Protein AF-A0A7X1KWT2-F1 (afdb_monomer)

Structure (mmCIF, N/CA/C/O backbone):
data_AF-A0A7X1KWT2-F1
#
_entry.id   AF-A0A7X1KWT2-F1
#
loop_
_atom_site.group_PDB
_atom_site.id
_atom_site.type_symbol
_atom_site.label_atom_id
_atom_site.label_alt_id
_atom_site.label_comp_id
_atom_site.label_asym_id
_atom_site.label_entity_id
_atom_site.label_seq_id
_atom_site.pdbx_PDB_ins_code
_atom_site.Cartn_x
_atom_site.Cartn_y
_atom_site.Cartn_z
_atom_site.occupancy
_atom_site.B_iso_or_equiv
_atom_site.auth_seq_id
_atom_site.auth_comp_id
_atom_site.auth_asym_id
_atom_site.auth_atom_id
_atom_site.pdbx_PDB_model_num
ATOM 1 N N . MET A 1 1 ? 19.674 -16.613 -3.706 1.00 43.72 1 MET A N 1
ATOM 2 C CA . MET A 1 1 ? 20.139 -15.275 -4.146 1.00 43.72 1 MET A CA 1
ATOM 3 C C . MET A 1 1 ? 19.920 -14.280 -3.020 1.00 43.72 1 MET A C 1
ATOM 5 O O . MET A 1 1 ? 18.786 -14.152 -2.569 1.00 43.72 1 MET A O 1
ATOM 9 N N . HIS A 1 2 ? 20.972 -13.601 -2.552 1.00 44.62 2 HIS A N 1
ATOM 10 C CA . HIS A 1 2 ? 20.817 -12.448 -1.660 1.00 44.62 2 HIS A CA 1
ATOM 11 C C . HIS A 1 2 ? 19.999 -11.383 -2.397 1.00 44.62 2 HIS A C 1
ATOM 13 O O . HIS A 1 2 ? 20.486 -10.764 -3.341 1.00 44.62 2 HIS A O 1
ATOM 19 N N . LYS A 1 3 ? 18.733 -11.209 -2.012 1.00 63.72 3 LYS A N 1
ATOM 20 C CA . LYS A 1 3 ? 17.887 -10.147 -2.555 1.00 63.72 3 LYS A CA 1
ATOM 21 C C . LYS A 1 3 ? 18.421 -8.828 -2.008 1.00 63.72 3 LYS A C 1
ATOM 23 O O . LYS A 1 3 ? 18.174 -8.504 -0.850 1.00 63.72 3 LYS A O 1
ATOM 28 N N . LYS A 1 4 ? 19.206 -8.103 -2.807 1.00 74.88 4 LYS A N 1
ATOM 29 C CA . LYS A 1 4 ? 19.592 -6.73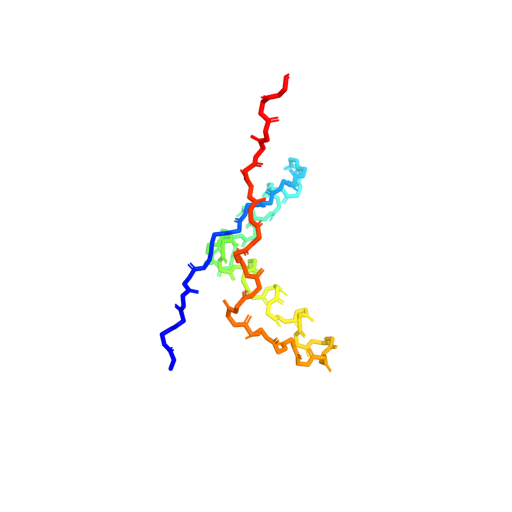1 -2.471 1.00 74.88 4 LYS A CA 1
ATOM 30 C C . LYS A 1 4 ? 18.310 -5.900 -2.379 1.00 74.88 4 LYS A C 1
ATOM 32 O O . LYS A 1 4 ? 17.542 -5.838 -3.336 1.00 74.88 4 LYS A O 1
ATOM 37 N N . THR A 1 5 ? 18.056 -5.310 -1.217 1.00 81.25 5 THR A N 1
ATOM 38 C CA . THR A 1 5 ? 16.940 -4.378 -1.027 1.00 81.25 5 THR A CA 1
ATOM 39 C C . THR A 1 5 ? 17.296 -3.051 -1.693 1.00 81.25 5 THR A C 1
ATOM 41 O O . THR A 1 5 ? 18.341 -2.483 -1.388 1.00 81.25 5 THR A O 1
ATOM 44 N N . ALA A 1 6 ? 16.436 -2.551 -2.580 1.00 86.62 6 ALA A N 1
ATOM 45 C CA . ALA A 1 6 ? 16.555 -1.220 -3.177 1.00 86.62 6 ALA A CA 1
ATOM 46 C C . ALA A 1 6 ? 15.603 -0.224 -2.486 1.00 86.62 6 ALA A C 1
ATOM 48 O O . ALA A 1 6 ? 14.553 -0.618 -1.966 1.00 86.62 6 ALA A O 1
ATOM 49 N N . ARG A 1 7 ? 15.962 1.067 -2.475 1.00 88.94 7 ARG A N 1
ATOM 50 C CA . ARG A 1 7 ? 15.110 2.151 -1.959 1.00 88.94 7 ARG A CA 1
ATOM 51 C C . ARG A 1 7 ? 14.232 2.697 -3.084 1.00 88.94 7 ARG A C 1
ATOM 53 O O . ARG A 1 7 ? 14.737 3.012 -4.152 1.00 88.94 7 ARG A O 1
ATOM 60 N N . LEU A 1 8 ? 12.938 2.848 -2.813 1.00 88.00 8 LEU A N 1
ATOM 61 C CA . LEU A 1 8 ? 11.964 3.458 -3.718 1.00 88.00 8 LEU A CA 1
ATOM 62 C C . LEU A 1 8 ? 11.429 4.742 -3.073 1.00 88.00 8 LEU A C 1
ATOM 64 O O . LEU A 1 8 ? 10.876 4.688 -1.975 1.00 88.00 8 LEU A O 1
ATOM 68 N N . THR A 1 9 ? 11.605 5.879 -3.746 1.00 92.44 9 THR A N 1
ATOM 69 C CA . THR A 1 9 ? 11.033 7.175 -3.354 1.00 92.44 9 THR A CA 1
ATOM 70 C C . THR A 1 9 ? 9.995 7.560 -4.398 1.00 92.44 9 THR A C 1
ATOM 72 O O . THR A 1 9 ? 10.306 7.574 -5.584 1.00 92.44 9 THR A O 1
ATOM 75 N N . ILE A 1 10 ? 8.768 7.854 -3.971 1.00 91.00 10 ILE A N 1
ATOM 76 C CA . ILE A 1 10 ? 7.660 8.211 -4.863 1.00 91.00 10 ILE A CA 1
ATOM 77 C C . ILE A 1 10 ? 7.074 9.529 -4.373 1.00 91.00 10 ILE A C 1
ATOM 79 O O . ILE A 1 10 ? 6.809 9.685 -3.180 1.00 91.00 10 ILE A O 1
ATOM 83 N N . LEU A 1 11 ? 6.868 10.464 -5.296 1.00 94.50 11 LEU A N 1
ATOM 84 C CA . LEU A 1 11 ? 6.082 11.664 -5.046 1.00 94.50 11 LEU A CA 1
ATOM 85 C C . LEU A 1 11 ? 4.625 11.369 -5.399 1.00 94.50 11 LEU A C 1
ATOM 87 O O . LEU A 1 11 ? 4.333 10.909 -6.499 1.00 94.50 11 LEU A O 1
ATOM 91 N N . ILE A 1 12 ? 3.727 11.626 -4.454 1.00 93.25 12 ILE A N 1
ATOM 92 C CA . ILE A 1 12 ? 2.279 11.512 -4.629 1.00 93.25 12 ILE A CA 1
ATOM 93 C C . ILE A 1 12 ? 1.617 12.781 -4.110 1.00 93.25 12 ILE A C 1
ATOM 95 O O . ILE A 1 12 ? 2.167 13.491 -3.264 1.00 93.25 12 ILE A O 1
ATOM 99 N N . ASP A 1 13 ? 0.429 13.062 -4.617 1.00 96.25 13 ASP A N 1
ATOM 100 C CA . ASP A 1 13 ? -0.402 14.156 -4.151 1.00 96.25 13 ASP A CA 1
ATOM 101 C C . ASP A 1 13 ? -0.913 13.910 -2.719 1.00 96.25 13 ASP A C 1
ATOM 103 O O . ASP A 1 13 ? -1.054 12.778 -2.242 1.00 96.25 13 ASP A O 1
ATOM 107 N N . LEU A 1 14 ? -1.195 15.006 -2.010 1.00 94.88 14 LEU A N 1
ATOM 108 C CA . LEU A 1 14 ? -1.631 14.975 -0.614 1.00 94.88 14 LEU A CA 1
ATOM 109 C C . LEU A 1 14 ? -2.885 14.111 -0.361 1.00 94.88 14 LEU A C 1
ATOM 111 O O . LEU A 1 14 ? -2.874 13.367 0.623 1.00 94.88 14 LEU A O 1
ATOM 115 N N . PRO A 1 15 ? -3.964 14.173 -1.172 1.00 96.19 15 PRO A N 1
ATOM 116 C CA . PRO A 1 15 ? -5.141 13.357 -0.896 1.00 96.19 15 PRO A CA 1
ATOM 117 C C . PRO A 1 15 ? -4.882 11.864 -1.123 1.00 96.19 15 PRO A C 1
ATOM 119 O O . PRO A 1 15 ? -5.389 11.051 -0.349 1.00 96.19 15 PRO A O 1
ATOM 122 N N . THR A 1 16 ? -4.050 11.486 -2.099 1.00 93.06 16 THR A N 1
ATOM 123 C CA . THR A 1 16 ? -3.621 10.087 -2.268 1.00 93.06 16 THR A CA 1
ATOM 124 C C . THR A 1 16 ? -2.816 9.595 -1.071 1.00 93.06 16 THR A C 1
ATOM 126 O O . THR A 1 16 ? -3.070 8.495 -0.581 1.00 93.06 16 THR A O 1
ATOM 129 N N . LYS A 1 17 ? -1.895 10.420 -0.551 1.00 93.50 17 LYS A N 1
ATOM 130 C CA . LYS A 1 17 ? -1.127 10.080 0.654 1.00 93.50 17 LYS A CA 1
ATOM 131 C C . LYS A 1 17 ? -2.043 9.779 1.843 1.00 93.50 17 LYS A C 1
ATOM 133 O O . LYS A 1 17 ? -1.890 8.727 2.453 1.00 93.50 17 LYS A O 1
ATOM 138 N N . LYS A 1 18 ? -3.016 10.655 2.120 1.00 94.88 18 LYS A N 1
ATOM 139 C CA . LYS A 1 18 ? -3.964 10.471 3.232 1.00 94.88 18 LYS A CA 1
ATOM 140 C C . LYS A 1 18 ? -4.759 9.175 3.103 1.00 94.88 18 LYS A C 1
ATOM 142 O O . LYS A 1 18 ? -4.754 8.370 4.018 1.00 94.88 18 LYS A O 1
ATOM 147 N N . LYS A 1 19 ? -5.342 8.914 1.928 1.00 94.19 19 LYS A N 1
ATOM 148 C CA . LYS A 1 19 ? -6.087 7.666 1.688 1.00 94.19 19 LYS A CA 1
ATOM 149 C C . LYS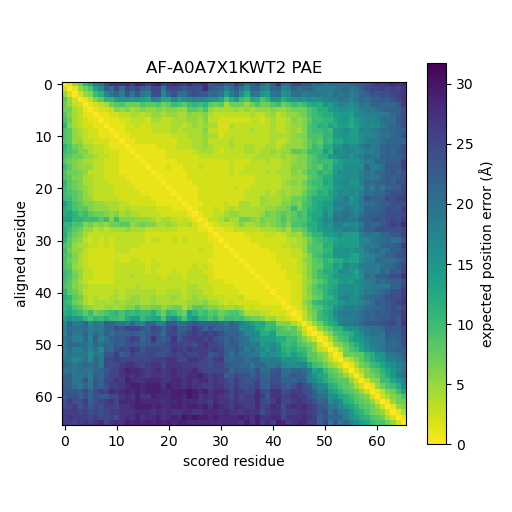 A 1 19 ? -5.234 6.414 1.904 1.00 94.19 19 LYS A C 1
ATOM 151 O O . LYS A 1 19 ? -5.751 5.388 2.333 1.00 94.19 19 LYS A O 1
ATOM 156 N N . LEU A 1 20 ? -3.947 6.476 1.564 1.00 92.50 20 LEU A N 1
ATOM 157 C CA . LEU A 1 20 ? -3.025 5.359 1.746 1.00 92.50 20 LEU A CA 1
ATOM 158 C C . LEU A 1 20 ? -2.681 5.135 3.226 1.00 92.50 20 LEU A C 1
ATOM 160 O O . LEU A 1 20 ? -2.537 3.987 3.642 1.00 92.50 20 LEU A O 1
ATOM 164 N N . GLU A 1 21 ? -2.570 6.213 4.001 1.00 92.38 21 GLU A N 1
ATOM 165 C CA . GLU A 1 21 ? -2.412 6.177 5.460 1.00 92.38 21 GLU A CA 1
ATOM 166 C C . GLU A 1 21 ? -3.686 5.631 6.135 1.00 92.38 21 GLU A C 1
ATOM 168 O O . GLU A 1 21 ? -3.596 4.672 6.895 1.00 92.38 21 GLU A O 1
ATOM 173 N N . ASP A 1 22 ? -4.875 6.102 5.751 1.00 94.06 22 ASP A N 1
ATOM 174 C CA . ASP A 1 22 ? -6.158 5.600 6.278 1.00 94.06 22 ASP A CA 1
ATOM 175 C C . ASP A 1 22 ? -6.363 4.101 5.970 1.00 94.06 22 ASP A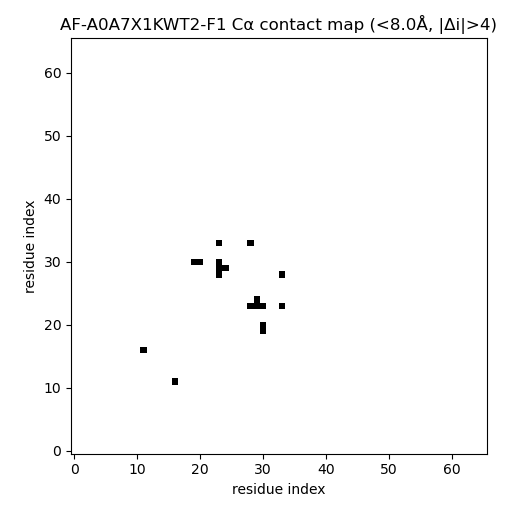 C 1
ATOM 177 O O . ASP A 1 22 ? -6.823 3.308 6.801 1.00 94.06 22 ASP A O 1
ATOM 181 N N . LEU A 1 23 ? -5.992 3.676 4.754 1.00 91.19 23 LEU A N 1
ATOM 182 C CA . LEU A 1 23 ? -6.024 2.266 4.372 1.00 91.19 23 LEU A CA 1
ATOM 183 C C . LEU A 1 23 ? -5.053 1.453 5.233 1.00 91.19 23 LEU A C 1
ATOM 185 O O . LEU A 1 23 ? -5.411 0.373 5.693 1.00 91.19 23 LEU A O 1
ATOM 189 N N . SER A 1 24 ? -3.847 1.978 5.465 1.00 91.06 24 SER A N 1
ATOM 190 C CA . SER A 1 24 ? -2.823 1.359 6.312 1.00 91.06 24 SER A CA 1
ATOM 191 C C . SER A 1 24 ? -3.352 1.050 7.715 1.00 91.06 24 SER A C 1
ATOM 193 O O . SER A 1 24 ? -3.135 -0.058 8.206 1.00 91.06 24 SER A O 1
ATOM 195 N N . GLU A 1 25 ? -4.112 1.975 8.305 1.00 90.44 25 GLU A N 1
ATOM 196 C CA . GLU A 1 25 ? -4.769 1.792 9.606 1.00 90.44 25 GLU A CA 1
ATOM 197 C C . GLU A 1 25 ? -5.885 0.738 9.566 1.00 90.44 25 GLU A C 1
ATOM 199 O O . GLU A 1 25 ? -6.034 -0.051 10.495 1.00 90.44 25 GLU A O 1
ATOM 204 N N . THR A 1 26 ? -6.645 0.680 8.470 1.00 91.31 26 THR A N 1
ATOM 205 C CA . THR A 1 26 ? -7.794 -0.232 8.339 1.00 91.31 26 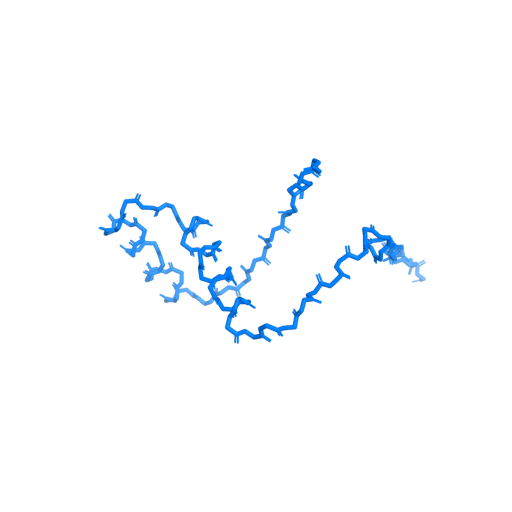THR A CA 1
ATOM 206 C C . THR A 1 26 ? -7.381 -1.700 8.188 1.00 91.31 26 THR A C 1
ATOM 208 O O . THR A 1 26 ? -8.053 -2.589 8.710 1.00 91.31 26 THR A O 1
ATOM 211 N N . VAL A 1 27 ? -6.304 -1.978 7.443 1.00 86.31 27 VAL A N 1
ATOM 212 C CA . VAL A 1 27 ? -5.871 -3.355 7.117 1.00 86.31 27 VAL A CA 1
ATOM 213 C C . VAL A 1 27 ? -4.692 -3.865 7.951 1.00 86.31 27 VAL A C 1
ATOM 215 O O . VAL A 1 27 ? -4.179 -4.941 7.647 1.00 86.31 27 VAL A O 1
ATOM 218 N N . ASP A 1 28 ? -4.264 -3.123 8.978 1.00 89.25 28 ASP A N 1
ATOM 219 C CA . ASP A 1 28 ? -3.127 -3.470 9.851 1.00 89.25 28 ASP A CA 1
ATOM 220 C C . ASP A 1 28 ? -1.836 -3.781 9.062 1.00 89.25 28 ASP A C 1
ATOM 222 O O . ASP A 1 28 ? -1.101 -4.742 9.295 1.00 89.25 28 ASP A O 1
ATOM 226 N N . LEU A 1 29 ? -1.574 -2.974 8.033 1.00 91.06 29 LEU A N 1
ATOM 227 C CA . LEU A 1 29 ? -0.391 -3.087 7.183 1.00 91.06 29 LEU A CA 1
ATOM 228 C C . LEU A 1 29 ? 0.215 -1.714 7.009 1.00 91.06 29 LEU A C 1
ATOM 230 O O . LEU A 1 29 ? -0.498 -0.772 6.704 1.00 91.06 29 LEU A O 1
ATOM 234 N N . THR A 1 30 ? 1.537 -1.600 7.075 1.00 93.44 30 THR A N 1
ATOM 235 C CA . THR A 1 30 ? 2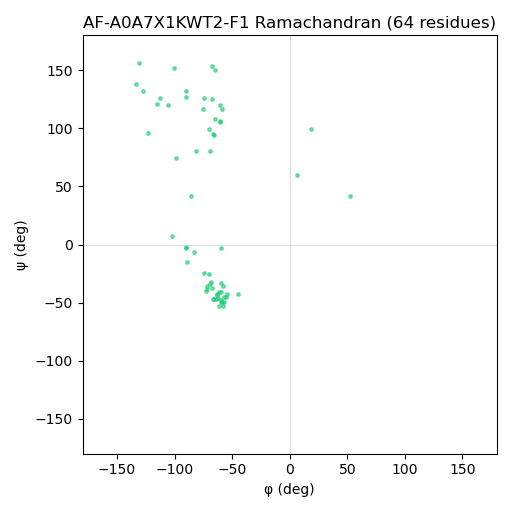.224 -0.341 6.762 1.00 93.44 30 THR A CA 1
ATOM 236 C C . THR A 1 30 ? 2.045 0.039 5.290 1.00 93.44 30 THR A C 1
ATOM 238 O O . THR A 1 30 ? 2.025 -0.819 4.400 1.00 93.44 30 THR A O 1
ATOM 241 N N . VAL A 1 31 ? 2.056 1.342 5.008 1.00 92.06 31 VAL A N 1
ATOM 242 C CA . VAL A 1 31 ? 2.069 1.912 3.647 1.00 92.06 31 VAL A 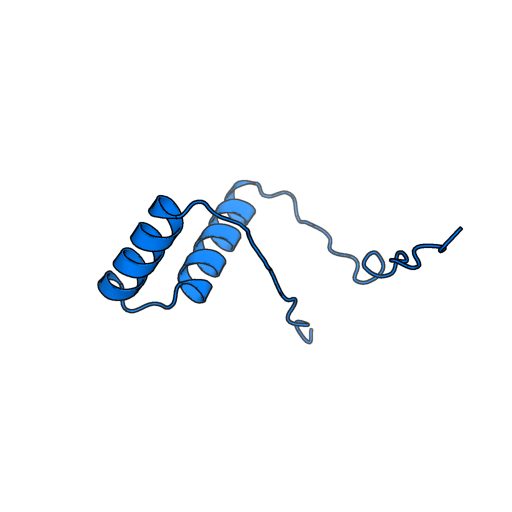CA 1
ATOM 243 C C . VAL A 1 31 ? 3.072 1.206 2.720 1.00 92.06 31 VAL A C 1
ATOM 245 O O . VAL A 1 31 ? 2.756 0.859 1.582 1.00 92.06 31 VAL A O 1
ATOM 248 N N . SER A 1 32 ? 4.277 0.908 3.217 1.00 90.94 32 SER A N 1
ATOM 249 C CA . SER A 1 32 ? 5.309 0.221 2.430 1.00 90.94 32 SER A CA 1
ATOM 250 C C . SER A 1 32 ? 4.964 -1.236 2.100 1.00 90.94 32 SER A C 1
ATOM 252 O O . SER A 1 32 ? 5.390 -1.751 1.066 1.00 90.94 32 SER A O 1
ATOM 254 N N . GLN A 1 33 ? 4.234 -1.937 2.970 1.00 91.38 33 GLN A N 1
ATOM 255 C CA . GLN A 1 33 ? 3.762 -3.298 2.698 1.00 91.38 33 GLN A CA 1
ATOM 256 C C . GLN A 1 33 ? 2.630 -3.293 1.669 1.00 91.38 33 GLN A C 1
ATOM 258 O O . GLN A 1 33 ? 2.634 -4.138 0.773 1.00 91.38 33 GLN A O 1
ATOM 263 N N . ILE A 1 34 ? 1.714 -2.325 1.759 1.00 91.94 34 ILE A N 1
ATOM 264 C CA . ILE A 1 34 ? 0.631 -2.136 0.785 1.00 91.94 34 ILE A CA 1
ATOM 265 C C . ILE A 1 34 ? 1.218 -1.850 -0.599 1.00 91.94 34 ILE A C 1
ATOM 267 O O . ILE A 1 34 ? 0.935 -2.583 -1.545 1.00 91.94 34 ILE A O 1
ATOM 271 N N . LEU A 1 35 ? 2.113 -0.862 -0.708 1.00 91.81 35 LEU A N 1
ATOM 272 C CA . LEU A 1 35 ? 2.787 -0.517 -1.965 1.00 91.81 35 LEU A CA 1
ATOM 273 C C . LEU A 1 35 ? 3.536 -1.708 -2.562 1.00 91.81 35 LEU A C 1
ATOM 275 O O . LEU A 1 35 ? 3.402 -1.985 -3.749 1.00 91.81 35 LEU A O 1
ATOM 279 N N . ARG A 1 36 ? 4.284 -2.463 -1.746 1.00 89.62 36 ARG A N 1
ATOM 280 C CA . ARG A 1 36 ? 4.981 -3.667 -2.222 1.00 89.62 36 ARG A CA 1
ATOM 281 C C . ARG A 1 36 ? 4.024 -4.714 -2.788 1.00 89.62 36 ARG A C 1
ATOM 283 O O . ARG A 1 36 ? 4.351 -5.319 -3.805 1.00 89.62 36 ARG A O 1
ATOM 290 N N . LYS A 1 37 ? 2.868 -4.935 -2.151 1.00 88.94 37 LYS A N 1
ATOM 291 C CA . LYS A 1 37 ? 1.837 -5.854 -2.658 1.00 88.94 37 LYS A CA 1
ATOM 292 C C . LYS A 1 37 ? 1.237 -5.347 -3.969 1.00 88.94 37 LYS A C 1
ATOM 294 O O . LYS A 1 37 ? 1.172 -6.120 -4.914 1.00 88.94 37 LYS A O 1
ATOM 299 N N . LEU A 1 38 ? 0.875 -4.064 -4.044 1.00 89.25 38 LEU A N 1
ATOM 300 C CA . LEU A 1 38 ? 0.329 -3.449 -5.259 1.00 89.25 38 LEU A CA 1
ATOM 301 C C . LEU A 1 38 ? 1.307 -3.546 -6.430 1.00 89.25 38 LEU A C 1
ATOM 303 O O . LEU A 1 38 ? 0.932 -4.032 -7.489 1.00 89.25 38 LEU A O 1
ATOM 307 N N . ILE A 1 39 ? 2.572 -3.170 -6.218 1.00 89.31 39 ILE A N 1
ATOM 308 C CA . ILE A 1 39 ? 3.624 -3.268 -7.237 1.00 89.31 39 ILE A CA 1
ATOM 309 C C . ILE A 1 39 ? 3.791 -4.720 -7.683 1.00 89.31 39 ILE A C 1
ATOM 311 O O . ILE A 1 39 ? 3.818 -4.991 -8.877 1.00 89.31 39 ILE A O 1
ATOM 315 N N . LYS A 1 40 ? 3.885 -5.669 -6.742 1.00 86.69 40 LYS A N 1
ATOM 316 C CA . LYS A 1 40 ? 4.070 -7.085 -7.077 1.00 86.69 40 LYS A CA 1
ATOM 317 C C . LYS A 1 40 ? 2.894 -7.639 -7.885 1.00 86.69 40 LYS A C 1
ATOM 319 O O . LYS A 1 40 ? 3.137 -8.320 -8.873 1.00 86.69 40 LYS A O 1
ATOM 324 N N . ASN A 1 41 ? 1.664 -7.354 -7.461 1.00 87.50 41 ASN A N 1
ATOM 325 C CA . ASN A 1 41 ? 0.455 -7.822 -8.136 1.00 87.50 41 ASN A CA 1
ATOM 326 C C . ASN A 1 41 ? 0.351 -7.221 -9.537 1.00 87.50 41 ASN A C 1
ATOM 328 O O . ASN A 1 41 ? 0.168 -7.956 -10.500 1.00 87.50 41 ASN A O 1
ATOM 332 N N . HIS A 1 42 ? 0.571 -5.910 -9.654 1.00 86.88 42 HIS A N 1
ATOM 333 C CA . HIS A 1 42 ? 0.576 -5.231 -10.941 1.00 86.88 42 HIS A CA 1
ATOM 334 C C . HIS A 1 42 ? 1.629 -5.849 -11.865 1.00 86.88 42 HIS A C 1
ATOM 336 O O . HIS A 1 42 ? 1.291 -6.333 -12.930 1.00 86.88 42 HIS A O 1
ATOM 342 N N . LEU A 1 43 ? 2.887 -5.970 -11.429 1.00 85.06 43 LEU A N 1
ATOM 343 C CA . LEU A 1 43 ? 3.941 -6.581 -12.247 1.00 85.06 43 LEU A CA 1
ATOM 344 C C . LEU A 1 43 ? 3.649 -8.040 -12.635 1.00 85.06 43 LEU A C 1
ATOM 346 O O . LEU A 1 43 ? 4.032 -8.447 -13.727 1.00 85.06 43 LEU A O 1
ATOM 350 N N . SER A 1 44 ? 2.974 -8.821 -11.782 1.00 81.31 44 SER A N 1
ATOM 351 C CA . SER A 1 44 ? 2.575 -10.192 -12.133 1.00 81.31 44 SER A CA 1
ATOM 352 C C . SER A 1 44 ? 1.468 -10.259 -13.185 1.00 81.31 44 SER A C 1
ATOM 354 O O . SER A 1 44 ? 1.394 -11.246 -13.906 1.00 81.31 44 SER A O 1
ATOM 356 N N . GLU A 1 45 ? 0.632 -9.226 -13.299 1.00 77.50 45 GLU A N 1
ATOM 357 C CA . GLU A 1 45 ? -0.399 -9.141 -14.342 1.00 77.50 45 GLU A CA 1
ATOM 358 C C . GLU A 1 45 ? 0.197 -8.817 -15.723 1.00 77.50 45 GLU A C 1
ATOM 360 O O . GLU A 1 45 ? -0.397 -9.174 -16.736 1.00 77.50 45 GLU A O 1
ATOM 365 N N . PHE A 1 46 ? 1.373 -8.179 -15.781 1.00 74.69 46 PHE A N 1
ATOM 366 C CA . PHE A 1 46 ? 2.025 -7.794 -17.043 1.00 74.6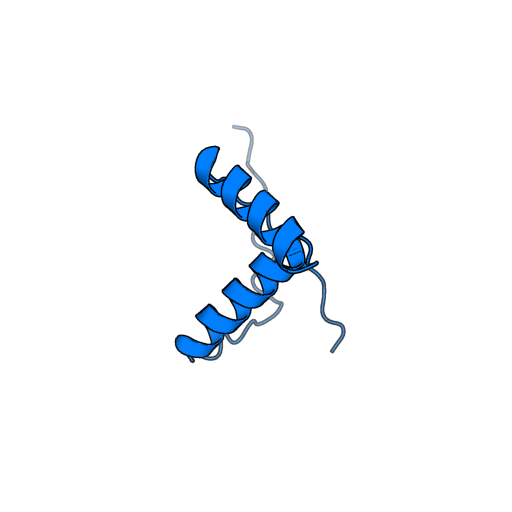9 46 PHE A CA 1
ATOM 367 C C . PHE A 1 46 ? 2.969 -8.850 -17.632 1.00 74.69 46 PHE A C 1
ATOM 369 O O . PHE A 1 46 ? 3.511 -8.590 -18.702 1.00 74.69 46 PHE A O 1
ATOM 376 N N . ASP A 1 47 ? 3.165 -9.987 -16.951 1.00 56.53 47 ASP A N 1
ATOM 377 C CA . ASP A 1 47 ? 4.008 -11.156 -17.284 1.00 56.53 47 ASP A CA 1
ATOM 378 C C . ASP A 1 47 ? 4.919 -11.029 -18.527 1.00 56.53 47 ASP A C 1
ATOM 380 O O . ASP A 1 47 ? 4.864 -11.786 -19.498 1.00 56.53 47 ASP A O 1
ATOM 384 N N . GLN A 1 48 ? 5.811 -10.042 -18.482 1.00 55.81 48 GLN A N 1
ATOM 385 C CA . GLN A 1 48 ? 7.099 -10.107 -19.140 1.00 55.81 48 GLN A CA 1
ATOM 386 C C . GLN A 1 48 ? 8.095 -10.324 -18.007 1.00 55.81 48 GLN A C 1
ATOM 388 O O . GLN A 1 48 ? 8.158 -9.491 -17.093 1.00 55.81 48 GLN A O 1
ATOM 393 N N . PRO A 1 49 ? 8.858 -11.428 -18.010 1.00 49.62 49 PRO A N 1
ATOM 394 C CA . PRO A 1 49 ? 9.899 -11.627 -17.025 1.00 49.62 49 PRO A CA 1
ATOM 395 C C . PRO A 1 49 ? 10.895 -10.486 -17.195 1.00 49.62 49 PRO A C 1
ATOM 397 O O . PRO A 1 49 ? 11.664 -10.454 -18.156 1.00 49.62 49 PRO A O 1
ATOM 400 N N . ILE A 1 50 ? 10.876 -9.526 -16.269 1.00 52.47 50 ILE A N 1
ATOM 401 C CA . ILE A 1 50 ? 11.941 -8.537 -16.193 1.00 52.47 50 ILE A CA 1
ATOM 402 C C . ILE A 1 50 ? 13.183 -9.326 -15.783 1.00 52.47 50 ILE A C 1
ATOM 404 O O . ILE A 1 50 ? 13.395 -9.635 -14.608 1.00 52.47 50 ILE A O 1
ATOM 408 N N . SER A 1 51 ? 13.973 -9.720 -16.781 1.00 42.75 51 SER A N 1
ATOM 409 C CA . SER A 1 51 ? 15.299 -10.285 -16.598 1.00 42.75 51 SER A CA 1
ATOM 410 C C . SER A 1 51 ? 16.192 -9.159 -16.097 1.00 42.75 51 SER A C 1
ATOM 412 O O . SER A 1 51 ? 16.893 -8.507 -16.863 1.00 42.75 51 SER A O 1
ATOM 414 N N . PHE A 1 52 ? 16.115 -8.878 -14.798 1.00 49.44 52 PHE A N 1
ATOM 415 C CA . PHE A 1 52 ? 17.050 -7.987 -14.135 1.00 49.44 52 PHE A CA 1
ATOM 416 C C . PHE A 1 52 ? 18.429 -8.652 -14.177 1.00 49.44 52 PHE A C 1
ATOM 418 O O . PHE A 1 52 ? 18.751 -9.457 -13.300 1.00 49.44 52 PHE A O 1
ATOM 425 N N . SER A 1 53 ? 19.246 -8.329 -15.187 1.00 42.47 53 SER A N 1
ATOM 426 C CA . SER A 1 53 ? 20.686 -8.507 -15.028 1.00 42.47 53 SER A CA 1
ATOM 427 C C . SER A 1 53 ? 21.148 -7.486 -13.981 1.00 42.47 53 SER A C 1
ATOM 429 O O . SER A 1 53 ? 20.872 -6.294 -14.141 1.00 42.47 53 SER A O 1
ATOM 431 N N . PRO A 1 54 ? 21.826 -7.896 -12.895 1.00 50.78 54 PRO A N 1
ATOM 432 C CA . PRO A 1 54 ? 22.347 -6.982 -11.875 1.00 50.78 54 PRO A CA 1
ATOM 433 C C . PRO A 1 54 ? 23.351 -5.932 -12.392 1.00 50.78 54 PRO A C 1
ATOM 435 O O . PRO A 1 54 ? 23.817 -5.113 -11.602 1.00 50.78 54 PRO A O 1
ATOM 438 N N . GLU A 1 55 ? 23.707 -5.971 -13.677 1.00 51.06 55 GLU A N 1
ATOM 439 C CA . GLU A 1 55 ? 24.801 -5.220 -14.297 1.00 51.06 55 GLU A CA 1
ATOM 440 C C . GLU A 1 55 ? 24.407 -3.824 -14.821 1.00 51.06 55 GLU A C 1
ATOM 442 O O . GLU A 1 55 ? 25.292 -3.005 -15.043 1.00 51.06 55 GLU A O 1
ATOM 447 N N . GLU A 1 56 ? 23.118 -3.489 -14.976 1.00 48.09 56 GLU A N 1
ATOM 448 C CA . GLU A 1 56 ? 22.716 -2.193 -15.5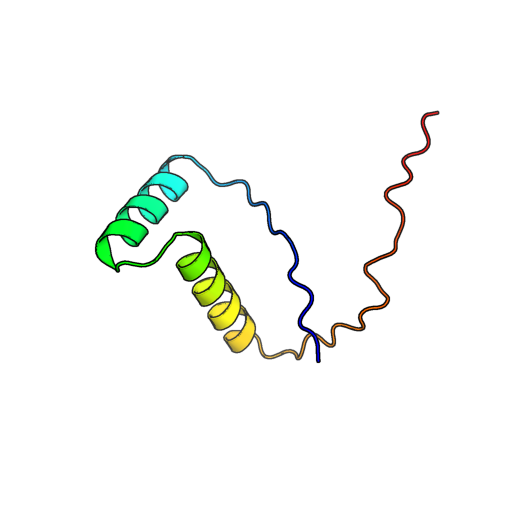71 1.00 48.09 56 GLU A CA 1
ATOM 449 C C . GLU A 1 56 ? 22.521 -1.026 -14.582 1.00 48.09 56 GLU A C 1
ATOM 451 O O . GLU A 1 56 ? 22.289 0.101 -15.012 1.00 48.09 56 GLU A O 1
ATOM 456 N N . ILE A 1 57 ? 22.655 -1.236 -13.266 1.00 51.06 57 ILE A N 1
ATOM 457 C CA . ILE A 1 57 ? 22.418 -0.168 -12.266 1.00 51.06 57 ILE A CA 1
ATOM 458 C C . ILE A 1 57 ? 23.655 0.739 -12.067 1.00 51.06 57 ILE A C 1
ATOM 460 O O . ILE A 1 57 ? 23.574 1.777 -11.418 1.00 51.06 57 ILE A O 1
ATOM 464 N N . THR A 1 58 ? 24.803 0.416 -12.667 1.00 44.31 58 THR A N 1
ATOM 465 C CA . THR A 1 58 ? 25.979 1.304 -12.705 1.00 44.31 58 THR A CA 1
ATOM 466 C C . THR A 1 58 ? 26.056 2.040 -14.041 1.00 44.31 58 THR A C 1
ATOM 468 O O . THR A 1 58 ? 26.882 1.711 -14.888 1.00 44.31 58 THR A O 1
ATOM 471 N N . ARG A 1 59 ? 25.195 3.035 -14.258 1.00 52.97 59 ARG A N 1
ATOM 472 C CA . ARG A 1 59 ? 25.485 4.111 -15.215 1.00 52.97 59 ARG A CA 1
ATOM 473 C C . ARG A 1 59 ? 25.405 5.436 -14.465 1.00 52.97 59 ARG A C 1
ATOM 475 O O . ARG A 1 59 ? 24.320 5.935 -14.206 1.00 52.97 59 ARG A O 1
ATOM 482 N N . ASP A 1 60 ? 26.587 5.881 -14.046 1.00 47.59 60 ASP A N 1
ATOM 483 C CA . ASP A 1 60 ? 27.016 7.257 -13.794 1.00 47.59 60 ASP A CA 1
ATOM 484 C C . ASP A 1 60 ? 25.932 8.335 -13.603 1.00 47.59 60 ASP A C 1
ATOM 486 O O . ASP A 1 60 ? 25.510 8.975 -14.560 1.00 47.59 60 ASP A O 1
ATOM 490 N N . ASP A 1 61 ? 25.641 8.671 -12.343 1.00 49.25 61 ASP A N 1
ATOM 491 C CA . ASP A 1 61 ? 25.262 10.039 -11.948 1.00 49.25 61 ASP A CA 1
ATOM 492 C C . ASP A 1 61 ? 26.528 10.881 -11.668 1.00 49.25 61 ASP A C 1
ATOM 494 O O . ASP A 1 61 ? 26.601 11.650 -10.706 1.00 49.25 61 ASP A O 1
ATOM 498 N N . THR A 1 62 ? 27.565 10.749 -12.503 1.00 55.00 62 THR A N 1
ATOM 499 C CA . THR A 1 62 ? 28.652 11.733 -12.521 1.00 55.00 62 THR A CA 1
ATOM 500 C C . THR A 1 62 ? 28.183 12.908 -13.368 1.00 55.00 62 THR A C 1
ATOM 502 O O . THR A 1 62 ? 28.494 13.007 -14.552 1.00 55.00 62 THR A O 1
ATOM 505 N N . PHE A 1 63 ? 27.385 13.791 -12.767 1.00 50.00 63 PHE A N 1
ATOM 506 C CA . PHE A 1 63 ? 27.120 15.115 -13.324 1.00 50.00 63 PHE A CA 1
ATOM 507 C C . PHE A 1 63 ? 28.461 15.856 -13.462 1.00 50.00 63 PHE A C 1
ATOM 509 O O . PHE A 1 63 ? 29.094 16.131 -12.438 1.00 50.00 63 PHE A O 1
ATOM 516 N N . PRO A 1 64 ? 28.924 16.215 -14.674 1.00 51.12 64 PRO A N 1
ATOM 517 C CA . PRO A 1 64 ? 30.037 17.133 -14.789 1.00 51.12 64 PRO A CA 1
ATOM 518 C C . PRO A 1 64 ? 29.500 18.534 -14.488 1.00 51.12 64 PRO A C 1
ATOM 520 O O . PRO A 1 64 ? 28.626 19.044 -15.189 1.00 51.12 64 PRO A O 1
ATOM 523 N N . LEU A 1 65 ? 30.004 19.147 -13.418 1.00 51.12 65 LEU A N 1
ATOM 524 C CA . LEU A 1 65 ? 29.922 20.594 -13.246 1.00 51.12 65 LEU A CA 1
ATOM 525 C C . LEU A 1 65 ? 30.764 21.212 -14.366 1.00 51.12 65 LEU A C 1
ATOM 527 O O . LEU A 1 65 ? 31.988 21.077 -14.354 1.00 51.12 65 LEU A O 1
ATOM 531 N N . ASN A 1 66 ? 30.097 21.822 -15.342 1.00 50.41 66 ASN A N 1
ATOM 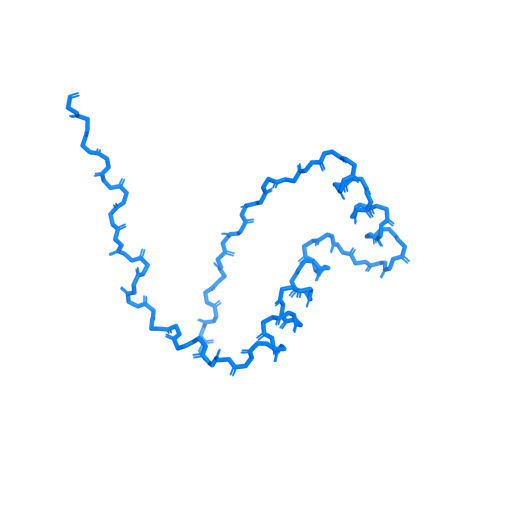532 C CA . ASN A 1 66 ? 30.724 22.689 -16.331 1.00 50.41 66 ASN A CA 1
ATOM 533 C C . ASN A 1 66 ? 30.506 24.147 -15.935 1.00 50.41 66 ASN A C 1
ATOM 535 O O . ASN A 1 66 ? 29.372 24.462 -15.507 1.00 50.41 66 ASN A O 1
#

pLDDT: mean 75.84, std 19.43, range [42.47, 96.25]

Solvent-accessible surface area (backbone atoms only — not comparable to full-atom values): 4552 Å² total; per-residue (Å²): 130,89,79,79,85,80,89,85,87,81,90,75,57,70,70,62,51,50,56,44,51,55,47,20,68,74,70,78,39,56,58,70,56,51,50,51,48,52,52,51,54,54,55,62,75,64,73,62,85,79,79,75,63,89,72,72,81,79,69,79,88,74,75,79,88,125

Secondary structure (DSSP, 8-state):
---PPPP------HHHHHHHHHHHHHTT--HHHHHHHHHHHHHHHT-------TTTT---------

Organism: NCBI:txid2762577

InterPro domains:
  IPR045559 Ribbon-helix-helix protein, RHH domain [PF19839] (1-43)

Radius of gyration: 16.55 Å; Cα contacts (8 Å, |Δi|>4): 9; chains: 1; bounding box: 38×38×29 Å

Nearest PDB structures (foldseek):
  5x3t-assembly1_G  TM=6.715E-01  e=9.328E-01  Mycobacterium tuberculosis H37Rv
  6gts-assembly1_C-2  TM=7.207E-01  e=1.547E+00  Escherichia coli
  5x3t-assembly1_E  TM=6.236E-01  e=6.557E+00  Mycobacterium tuberculosis H37Rv
  4rku-assembly1_H  TM=2.163E-01  e=7.576E+00  Pisum sativum

Foldseek 3Di:
DPPPDDDDDDDDDPVVVVVLVVVCVVPVHDSVRVVVVVVVVVVVVVPDPPPPPVPPPPDDPPDDPD

Mean predicted aligned error: 12.0 Å

Sequence (66 aa):
MHKKTARLTILIDLPTKKKLEDLSETVDLTVSQILRKLIKNHLSEFDQPISFSPEEITRDDTFPLN